Protein AF-A0A6C0F9Z1-F1 (afdb_monomer_lite)

Structure (mmCIF, N/CA/C/O backbone):
data_AF-A0A6C0F9Z1-F1
#
_entry.id   AF-A0A6C0F9Z1-F1
#
loop_
_atom_site.group_PDB
_atom_site.id
_atom_site.type_symbol
_atom_site.label_atom_id
_atom_site.label_alt_id
_atom_site.label_comp_id
_atom_site.label_asym_id
_atom_site.label_entity_id
_atom_site.label_seq_id
_atom_site.pdbx_PDB_ins_code
_atom_site.Cartn_x
_atom_site.Cartn_y
_atom_site.Cartn_z
_atom_site.occupancy
_atom_site.B_iso_or_equiv
_atom_site.auth_seq_id
_atom_site.auth_comp_id
_atom_site.auth_asym_id
_atom_site.auth_atom_id
_atom_site.pdbx_PDB_model_num
ATOM 1 N N . MET A 1 1 ? 12.707 -18.086 -25.521 1.00 37.91 1 MET A N 1
ATOM 2 C CA . MET A 1 1 ? 13.214 -16.704 -25.378 1.00 37.91 1 MET A CA 1
ATOM 3 C C . MET A 1 1 ? 12.005 -15.795 -25.322 1.00 37.91 1 MET A C 1
ATOM 5 O O . MET A 1 1 ? 11.293 -15.697 -26.310 1.00 37.91 1 MET A O 1
ATOM 9 N N . SER A 1 2 ? 11.691 -15.272 -24.141 1.00 38.53 2 SER A N 1
ATOM 10 C CA . SER A 1 2 ? 10.469 -14.500 -23.911 1.00 38.53 2 SER A CA 1
ATOM 11 C C . SER A 1 2 ? 10.663 -13.076 -24.419 1.00 38.53 2 SER A C 1
ATOM 13 O O . SER A 1 2 ? 11.568 -12.367 -23.986 1.00 38.53 2 SER A O 1
ATOM 15 N N . ASP A 1 3 ? 9.827 -12.710 -25.378 1.00 40.66 3 ASP A N 1
ATOM 16 C CA . ASP A 1 3 ? 9.807 -11.447 -26.102 1.00 40.66 3 ASP A CA 1
ATOM 17 C C . ASP A 1 3 ? 9.509 -10.278 -25.135 1.00 40.66 3 ASP A C 1
ATOM 19 O O . ASP A 1 3 ? 8.367 -10.060 -24.728 1.00 40.66 3 ASP A O 1
ATOM 23 N N . MET A 1 4 ? 10.545 -9.542 -24.706 1.00 48.47 4 MET A N 1
ATOM 24 C CA . MET A 1 4 ? 10.427 -8.374 -23.807 1.00 48.47 4 MET A CA 1
ATOM 25 C C . MET A 1 4 ? 9.794 -7.140 -24.485 1.00 48.47 4 MET A C 1
ATOM 27 O O . MET A 1 4 ? 9.701 -6.076 -23.876 1.00 48.47 4 MET A O 1
ATOM 31 N N . SER A 1 5 ? 9.342 -7.257 -25.735 1.00 51.38 5 SER A N 1
ATOM 32 C CA . SER A 1 5 ? 8.837 -6.145 -26.550 1.00 51.38 5 SER A CA 1
ATOM 33 C C . SER A 1 5 ? 7.409 -5.685 -26.213 1.00 51.38 5 SER A C 1
ATOM 35 O O . SER A 1 5 ? 6.968 -4.658 -26.723 1.00 51.38 5 SER A O 1
ATOM 37 N N . ARG A 1 6 ? 6.674 -6.384 -25.333 1.00 46.09 6 ARG A N 1
ATOM 38 C CA . ARG A 1 6 ? 5.261 -6.062 -25.021 1.00 46.09 6 ARG A CA 1
ATOM 39 C C . ARG A 1 6 ? 5.035 -5.012 -23.928 1.00 46.09 6 ARG A C 1
ATOM 41 O O . ARG A 1 6 ? 3.902 -4.583 -23.754 1.00 46.09 6 ARG A O 1
ATOM 48 N N . ASN A 1 7 ? 6.076 -4.559 -23.230 1.00 52.72 7 ASN A N 1
ATOM 49 C CA . ASN A 1 7 ? 5.964 -3.512 -22.204 1.00 52.72 7 ASN A CA 1
ATOM 50 C C . ASN A 1 7 ? 6.399 -2.135 -22.734 1.00 52.72 7 ASN A C 1
ATOM 52 O O . ASN A 1 7 ? 7.149 -1.420 -22.070 1.00 52.72 7 ASN A O 1
ATOM 56 N N . TYR A 1 8 ? 5.928 -1.734 -23.921 1.00 55.94 8 TYR A N 1
ATOM 57 C CA . TYR A 1 8 ? 5.934 -0.317 -24.294 1.00 55.94 8 TYR A CA 1
ATOM 58 C C . TYR A 1 8 ? 4.899 0.399 -23.422 1.00 55.94 8 TYR A C 1
ATOM 60 O O . TYR A 1 8 ? 3.741 0.572 -23.794 1.00 55.94 8 TYR A O 1
ATOM 68 N N . ILE A 1 9 ? 5.309 0.756 -22.207 1.00 61.12 9 ILE A N 1
ATOM 69 C CA . ILE A 1 9 ? 4.572 1.706 -21.385 1.00 61.12 9 ILE A CA 1
ATOM 70 C C . ILE A 1 9 ? 4.680 3.030 -22.129 1.00 61.12 9 ILE A C 1
ATOM 72 O O . ILE A 1 9 ? 5.762 3.612 -22.212 1.00 61.12 9 ILE A O 1
ATOM 76 N N . ASP A 1 10 ? 3.573 3.469 -22.716 1.00 63.44 10 ASP A N 1
ATOM 77 C CA . ASP A 1 10 ? 3.489 4.785 -23.324 1.00 63.44 10 ASP A CA 1
ATOM 78 C C . ASP A 1 10 ? 3.682 5.834 -22.222 1.00 63.44 10 ASP A C 1
ATOM 80 O O . ASP A 1 10 ? 2.780 6.115 -21.435 1.00 63.44 10 ASP A O 1
ATOM 84 N N . LEU A 1 11 ? 4.889 6.391 -22.123 1.00 60.78 11 LEU A N 1
ATOM 85 C CA . LEU A 1 11 ? 5.207 7.441 -21.155 1.00 60.78 11 LEU A CA 1
ATOM 86 C C . LEU A 1 11 ? 4.362 8.701 -21.400 1.00 60.78 11 LEU A C 1
ATOM 88 O O . LEU A 1 11 ? 4.152 9.480 -20.469 1.00 60.78 11 LEU A O 1
ATOM 92 N N . MET A 1 12 ? 3.821 8.870 -22.615 1.00 64.38 12 MET A N 1
ATOM 93 C CA . MET A 1 12 ? 2.913 9.967 -22.948 1.00 64.38 12 MET A CA 1
ATOM 94 C C . MET A 1 12 ? 1.508 9.758 -22.376 1.00 64.38 12 MET A C 1
ATOM 96 O O . MET A 1 12 ? 0.729 10.708 -22.282 1.00 64.38 12 MET A O 1
ATOM 100 N N . TYR A 1 13 ? 1.179 8.546 -21.917 1.00 62.09 13 TYR A N 1
ATOM 101 C CA . TYR A 1 13 ? -0.078 8.277 -21.224 1.00 62.09 13 TYR A CA 1
ATOM 102 C C . TYR A 1 13 ? -0.231 9.150 -19.972 1.00 62.09 13 TYR A C 1
ATOM 104 O O . TYR A 1 13 ? -1.316 9.676 -19.722 1.00 62.09 13 TYR A O 1
ATOM 112 N N . PHE A 1 14 ? 0.863 9.350 -19.225 1.00 58.69 14 PHE A N 1
ATOM 113 C CA . PHE A 1 14 ? 0.884 10.167 -18.008 1.00 58.69 14 PHE A CA 1
ATOM 114 C C . PHE A 1 14 ? 0.920 11.675 -18.276 1.00 58.69 14 PHE A C 1
ATOM 116 O O . PHE A 1 14 ? 0.586 12.447 -17.383 1.00 58.69 14 PHE A O 1
ATOM 123 N N . THR A 1 15 ? 1.318 12.108 -19.476 1.00 62.69 15 THR A N 1
ATOM 124 C CA . THR A 1 15 ? 1.407 13.532 -19.838 1.00 62.69 15 THR A CA 1
ATOM 125 C C . THR A 1 15 ? 0.215 14.016 -20.657 1.00 62.69 15 THR A C 1
ATOM 127 O O . THR A 1 15 ? 0.067 15.223 -20.834 1.00 62.69 15 THR A O 1
ATOM 130 N N . ASN A 1 16 ? -0.659 13.118 -21.132 1.00 70.94 16 ASN A N 1
ATOM 131 C CA . ASN A 1 16 ? -1.846 13.492 -21.893 1.00 70.94 16 ASN A CA 1
ATOM 132 C C . ASN A 1 16 ? -2.908 14.144 -20.976 1.00 70.94 16 ASN A C 1
ATOM 134 O O . ASN A 1 16 ? -3.546 13.441 -20.180 1.00 70.94 16 ASN A O 1
ATOM 138 N N . PRO A 1 17 ? -3.186 15.456 -21.125 1.00 66.06 17 PRO A N 1
ATOM 139 C CA . PRO A 1 17 ? -4.165 16.173 -20.299 1.00 66.06 17 PRO A CA 1
ATOM 140 C C . PRO A 1 17 ? -5.570 15.562 -20.379 1.00 66.06 17 PRO A C 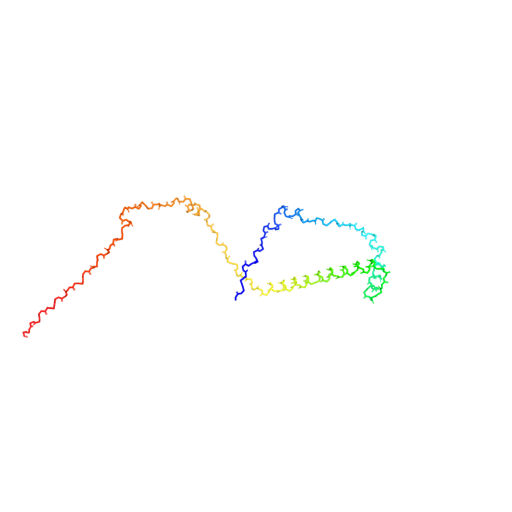1
ATOM 142 O O . PRO A 1 17 ? -6.332 15.595 -19.413 1.00 66.06 17 PRO A O 1
ATOM 145 N N . SER A 1 18 ? -5.890 14.946 -21.520 1.00 67.88 18 SER A N 1
ATOM 146 C CA . SER A 1 18 ? -7.177 14.297 -21.790 1.00 67.88 18 SER A CA 1
ATOM 147 C C . SER A 1 18 ? -7.382 13.014 -20.979 1.00 67.88 18 SER A C 1
ATOM 149 O O . SER A 1 18 ? -8.520 12.628 -20.723 1.00 67.88 18 SER A O 1
ATOM 151 N N . ASN A 1 19 ? -6.296 12.340 -20.582 1.00 64.56 19 ASN A N 1
ATOM 152 C CA . ASN A 1 19 ? -6.346 11.136 -19.747 1.00 64.56 19 ASN A CA 1
ATOM 153 C C . ASN A 1 19 ? -6.327 11.486 -18.254 1.00 64.56 19 ASN A C 1
ATOM 155 O O . ASN A 1 19 ? -6.989 10.816 -17.462 1.00 64.56 19 ASN A O 1
ATOM 159 N N . ILE A 1 20 ? -5.637 12.567 -17.878 1.00 63.81 20 ILE A N 1
ATOM 160 C CA . ILE A 1 20 ? -5.608 13.087 -16.503 1.00 63.81 20 ILE A CA 1
ATOM 161 C C . ILE A 1 20 ? -7.010 13.521 -16.051 1.00 63.81 20 ILE A C 1
ATOM 163 O O . ILE A 1 20 ? -7.396 13.245 -14.920 1.00 63.81 20 ILE A O 1
ATOM 167 N N . SER A 1 21 ? -7.814 14.128 -16.931 1.00 62.00 21 SER A N 1
ATOM 168 C CA . SER A 1 21 ? -9.195 14.513 -16.593 1.00 62.00 21 SER A CA 1
ATOM 169 C C . SER A 1 21 ? -10.146 13.320 -16.404 1.00 62.00 21 SER A C 1
ATOM 171 O O . SER A 1 21 ? -11.160 13.451 -15.720 1.00 62.00 21 SER A O 1
ATOM 173 N N . ARG A 1 22 ? -9.819 12.150 -16.977 1.00 61.16 22 ARG A N 1
ATOM 174 C CA . ARG A 1 22 ? -10.584 10.895 -16.835 1.00 61.16 22 ARG A CA 1
ATOM 175 C C . ARG A 1 22 ? -10.213 10.099 -15.587 1.00 61.16 22 ARG A C 1
ATOM 177 O O . ARG A 1 22 ? -10.971 9.208 -15.198 1.00 61.16 22 ARG A O 1
ATOM 184 N N . MET A 1 23 ? -9.077 10.394 -14.952 1.00 60.38 23 MET A N 1
ATOM 185 C CA . MET A 1 23 ? -8.813 9.908 -13.603 1.00 60.38 23 MET A CA 1
ATOM 186 C C . MET A 1 23 ? -9.814 10.591 -12.678 1.00 60.38 23 MET A C 1
ATOM 188 O O . MET A 1 23 ? -9.689 11.772 -12.364 1.00 60.38 23 MET A O 1
ATOM 192 N N . LYS A 1 24 ? -10.857 9.845 -12.301 1.00 58.91 24 LYS A N 1
ATOM 193 C CA . LYS A 1 24 ? -11.889 10.292 -11.367 1.00 58.91 24 LYS A CA 1
ATOM 194 C C . LYS A 1 24 ? -11.198 10.917 -10.158 1.00 58.91 24 LYS A C 1
ATOM 196 O O . LYS A 1 24 ? -10.469 10.225 -9.450 1.00 58.91 24 LYS A O 1
ATOM 201 N N . LYS A 1 25 ? -11.423 12.214 -9.934 1.00 58.16 25 LYS A N 1
ATOM 202 C CA . LYS A 1 25 ? -11.159 12.825 -8.634 1.00 58.16 25 LYS A CA 1
ATOM 203 C C . LYS A 1 25 ? -12.008 12.033 -7.651 1.00 58.16 25 LYS A C 1
ATOM 205 O O . LYS A 1 25 ? -13.230 12.103 -7.708 1.00 58.16 25 LYS A O 1
ATOM 210 N N . ILE A 1 26 ? -11.369 11.190 -6.850 1.00 60.88 26 ILE A N 1
ATOM 211 C CA . ILE A 1 26 ? -12.031 10.589 -5.703 1.00 60.88 26 ILE A CA 1
ATOM 212 C C . ILE A 1 26 ? -12.367 11.787 -4.821 1.00 60.88 26 ILE A C 1
ATOM 214 O O . ILE A 1 26 ? -11.468 12.492 -4.367 1.00 60.88 26 ILE A O 1
ATOM 218 N N . GLU A 1 27 ? -13.652 12.105 -4.708 1.00 59.03 27 GLU A N 1
ATOM 219 C CA . GLU A 1 27 ? -14.122 13.094 -3.751 1.00 59.03 27 GLU A CA 1
ATOM 220 C C . GLU A 1 27 ? -13.858 12.507 -2.367 1.00 59.03 27 GLU A C 1
ATOM 222 O O . GLU A 1 27 ? -14.563 11.624 -1.890 1.00 59.03 27 GLU A O 1
ATOM 227 N N . GLU A 1 28 ? -12.737 12.907 -1.775 1.00 62.12 28 GLU A N 1
ATOM 228 C CA . GLU A 1 28 ? -12.389 12.531 -0.415 1.00 62.12 28 GLU A CA 1
ATOM 229 C C . GLU A 1 28 ? -13.180 13.432 0.532 1.00 62.12 28 GLU A C 1
ATOM 231 O O . GLU A 1 28 ? -12.943 14.643 0.598 1.00 62.12 28 GLU A O 1
ATOM 236 N N . GLU A 1 29 ? -14.119 12.844 1.272 1.00 67.31 29 GLU A N 1
ATOM 237 C CA . GLU A 1 29 ? -14.707 13.491 2.440 1.00 67.31 29 GLU A CA 1
ATOM 238 C C . GLU A 1 29 ? -13.579 13.809 3.428 1.00 67.31 29 GLU A C 1
ATOM 240 O O . GLU A 1 29 ? -12.943 12.926 4.011 1.00 67.31 29 GLU A O 1
ATOM 245 N N . LYS A 1 30 ? -13.278 15.099 3.578 1.00 67.25 30 LYS A N 1
ATOM 246 C CA . LYS A 1 30 ? -12.264 15.563 4.520 1.00 67.25 30 LYS A CA 1
ATOM 247 C C . LYS A 1 30 ? -12.871 15.583 5.913 1.00 67.25 30 LYS A C 1
ATOM 249 O O . LYS A 1 30 ? -13.550 16.535 6.279 1.00 67.25 30 LYS A O 1
ATOM 254 N N . VAL A 1 31 ? -12.592 14.539 6.683 1.00 72.19 31 VAL A N 1
ATOM 255 C CA . VAL A 1 31 ? -12.873 14.516 8.121 1.00 72.19 31 VAL A CA 1
ATOM 256 C C . VAL A 1 31 ? -11.971 15.532 8.819 1.00 72.19 31 VAL A C 1
ATOM 258 O O . VAL A 1 31 ? -10.763 15.589 8.556 1.00 72.19 31 VAL A O 1
ATOM 261 N N . ASP A 1 32 ? -12.551 16.333 9.710 1.00 82.38 32 ASP A N 1
ATOM 262 C CA . ASP A 1 32 ? -11.792 17.314 10.470 1.00 82.38 32 ASP A CA 1
ATOM 263 C C . ASP A 1 32 ? -10.829 16.638 11.465 1.00 82.38 32 ASP A C 1
ATOM 265 O O . ASP A 1 32 ? -11.130 15.634 12.124 1.00 82.38 32 ASP A O 1
ATOM 269 N N . LYS A 1 33 ? -9.620 17.192 11.580 1.00 80.00 33 LYS A N 1
ATOM 270 C CA . LYS A 1 33 ? -8.543 16.604 12.390 1.00 80.00 33 LYS A CA 1
ATOM 271 C C . LYS A 1 33 ? -8.836 16.692 13.886 1.00 80.00 33 LYS A C 1
ATOM 273 O O . LYS A 1 33 ? -8.286 15.896 14.654 1.00 80.00 33 LYS A O 1
ATOM 278 N N . GLU A 1 34 ? -9.646 17.656 14.319 1.00 81.31 34 GLU A N 1
ATOM 279 C CA . GLU A 1 34 ? -9.994 17.829 15.730 1.00 81.31 34 GLU A CA 1
ATOM 280 C C . GLU A 1 34 ? -11.003 16.782 16.199 1.00 81.31 34 GLU A C 1
ATOM 282 O O . GLU A 1 34 ? -10.822 16.187 17.265 1.00 81.31 34 GLU A O 1
ATOM 287 N N . GLU A 1 35 ? -12.006 16.478 15.377 1.00 79.94 35 GLU A N 1
ATOM 288 C CA . GLU A 1 35 ? -12.956 15.390 15.629 1.00 79.94 35 GLU A CA 1
ATOM 289 C C . GLU A 1 35 ? -12.250 14.036 15.658 1.00 79.94 35 GLU A C 1
ATOM 291 O O . GLU A 1 35 ? -12.445 13.248 16.587 1.00 79.94 35 GLU A O 1
ATOM 296 N N . PHE A 1 36 ? -11.321 13.808 14.725 1.00 80.88 36 PHE A N 1
ATOM 297 C CA . PHE A 1 36 ? -10.526 12.582 14.713 1.00 80.88 36 PHE A CA 1
ATOM 298 C C . PHE A 1 36 ? -9.761 12.371 16.029 1.00 80.88 36 PHE A C 1
ATOM 300 O O . PHE A 1 36 ? -9.695 11.255 16.544 1.00 80.88 36 PHE A O 1
ATOM 307 N N . LYS A 1 37 ? -9.205 13.438 16.622 1.00 84.31 37 LYS A N 1
ATOM 308 C CA . LYS A 1 37 ? -8.498 13.348 17.912 1.00 84.31 37 LYS A CA 1
ATOM 309 C C . LYS A 1 37 ? -9.426 12.986 19.070 1.00 84.31 37 LYS A C 1
ATOM 311 O O . LYS A 1 37 ? -8.984 12.254 19.957 1.00 84.31 37 LYS A O 1
ATOM 316 N N . LYS A 1 38 ? -10.672 13.471 19.064 1.00 87.12 38 LYS A N 1
ATOM 317 C CA . LYS A 1 38 ? -11.666 13.177 20.111 1.00 87.12 38 LYS A CA 1
ATOM 318 C C . LYS A 1 38 ? -12.028 11.693 20.121 1.00 87.12 38 LYS A C 1
ATOM 320 O O . LYS A 1 38 ? -11.967 11.066 21.174 1.00 87.12 38 LYS A O 1
ATOM 325 N N . TYR A 1 39 ? -12.296 11.119 18.949 1.00 86.81 39 TYR A N 1
ATOM 326 C CA . TYR A 1 39 ? -12.729 9.721 18.824 1.00 86.81 39 TYR A CA 1
ATOM 327 C C . TYR A 1 39 ? -11.582 8.712 18.692 1.00 86.81 39 TYR A C 1
ATOM 329 O O . TYR A 1 39 ? -11.814 7.507 18.736 1.00 86.81 39 TYR A O 1
ATOM 337 N N . LYS A 1 40 ? -10.327 9.169 18.574 1.00 88.06 40 LYS A N 1
ATOM 338 C CA . LYS A 1 40 ? -9.151 8.310 18.352 1.00 88.06 40 LYS A CA 1
ATOM 339 C C . LYS A 1 40 ? -9.070 7.119 19.311 1.00 88.06 40 LYS A C 1
ATOM 341 O O . LYS A 1 40 ? -8.768 6.013 18.877 1.00 88.06 40 LYS A O 1
ATOM 346 N N . LYS A 1 41 ? -9.295 7.344 20.610 1.00 90.56 41 LYS A N 1
ATOM 347 C CA . LYS A 1 41 ? -9.193 6.285 21.629 1.00 90.56 41 LYS A CA 1
ATOM 348 C C . LYS A 1 41 ? -10.249 5.201 21.429 1.00 90.56 41 LYS A C 1
ATOM 350 O O . LYS A 1 41 ? -9.931 4.024 21.558 1.00 90.56 41 LYS A O 1
ATOM 355 N N . ASP A 1 42 ? -11.471 5.599 21.098 1.00 88.31 42 ASP A N 1
ATOM 356 C CA . ASP A 1 42 ? -12.581 4.670 20.904 1.00 88.31 42 ASP A CA 1
ATOM 357 C C . ASP A 1 42 ? -12.427 3.908 19.591 1.00 88.31 42 ASP A C 1
ATOM 359 O O . ASP A 1 42 ? -12.599 2.694 19.571 1.00 88.31 42 ASP A O 1
ATOM 363 N N . ILE A 1 43 ? -11.987 4.588 18.526 1.00 87.31 43 ILE A N 1
ATOM 364 C CA . ILE A 1 43 ? -11.656 3.949 17.246 1.00 87.31 43 ILE A CA 1
ATOM 365 C C . ILE A 1 43 ? -10.591 2.870 17.449 1.00 87.31 43 ILE A C 1
ATOM 367 O O . ILE A 1 43 ? -10.778 1.757 16.975 1.00 87.31 43 ILE A O 1
ATOM 371 N N . ILE A 1 44 ? -9.511 3.166 18.185 1.00 88.44 44 ILE A N 1
ATOM 372 C CA . ILE A 1 44 ? -8.451 2.181 18.453 1.00 88.44 44 ILE A CA 1
ATOM 373 C C . ILE A 1 44 ? -9.022 0.955 19.173 1.00 88.44 44 ILE A C 1
ATOM 375 O O . ILE A 1 44 ? -8.832 -0.162 18.697 1.00 88.44 44 ILE A O 1
ATOM 379 N N . LYS A 1 45 ? -9.795 1.155 20.246 1.00 89.75 45 LYS A N 1
ATOM 380 C CA . LYS A 1 45 ? -10.428 0.046 20.975 1.00 89.75 45 LYS A CA 1
ATOM 381 C C . LYS A 1 45 ? -11.345 -0.790 20.085 1.00 89.75 45 LYS A C 1
ATOM 383 O O . LYS A 1 45 ? -11.334 -2.012 20.175 1.00 89.75 45 LYS A O 1
ATOM 388 N N . PHE A 1 46 ? -12.141 -0.152 19.227 1.00 86.38 46 PHE A N 1
ATOM 389 C CA . PHE A 1 46 ? -13.002 -0.872 18.290 1.00 86.38 46 PHE A CA 1
ATOM 390 C C . PHE A 1 46 ? -12.193 -1.645 17.250 1.00 86.38 46 PHE A C 1
ATOM 392 O O . PHE A 1 46 ? -12.540 -2.779 16.940 1.00 86.38 46 PHE A O 1
ATOM 399 N N . THR A 1 47 ? -11.101 -1.072 16.741 1.00 86.31 47 THR A N 1
ATOM 400 C CA . THR A 1 47 ? -10.228 -1.784 15.803 1.00 86.31 47 THR A CA 1
ATOM 401 C C . THR A 1 47 ? -9.511 -2.962 16.450 1.00 86.31 47 THR A C 1
ATOM 403 O O . THR A 1 47 ? -9.393 -3.991 15.802 1.00 86.31 47 THR A O 1
ATOM 406 N N . GLU A 1 48 ? -9.077 -2.852 17.708 1.00 88.81 48 GLU A N 1
ATOM 407 C CA . GLU A 1 48 ? -8.481 -3.967 18.459 1.00 88.81 48 GLU A CA 1
ATOM 408 C C . GLU A 1 48 ? -9.484 -5.117 18.601 1.00 88.81 48 GLU A C 1
ATOM 410 O O . GLU A 1 48 ? -9.196 -6.232 18.182 1.00 88.81 48 GLU A O 1
ATOM 415 N N . ARG A 1 49 ? -10.714 -4.817 19.032 1.00 86.38 49 ARG A N 1
ATOM 416 C CA . ARG A 1 49 ? -11.802 -5.808 19.108 1.00 86.38 49 ARG A CA 1
ATOM 417 C C . ARG A 1 49 ? -12.101 -6.488 17.770 1.00 86.38 49 ARG A C 1
ATOM 419 O O . ARG A 1 49 ? -12.264 -7.703 17.719 1.00 86.38 49 ARG A O 1
ATOM 426 N N . LEU A 1 50 ? -12.133 -5.720 16.677 1.00 86.50 50 LEU A N 1
ATOM 427 C CA . LEU A 1 50 ? -12.336 -6.260 15.326 1.00 86.50 50 LEU A CA 1
ATOM 428 C C . LEU A 1 50 ? -11.169 -7.144 14.862 1.00 86.50 50 LEU A C 1
ATOM 430 O O . LEU A 1 50 ? -11.389 -8.106 14.129 1.00 86.50 50 LEU A O 1
ATOM 434 N N . ILE A 1 51 ? -9.935 -6.836 15.276 1.00 86.00 51 ILE A N 1
ATOM 435 C CA . ILE A 1 51 ? -8.754 -7.672 15.006 1.00 86.00 51 ILE A CA 1
ATOM 436 C C . ILE A 1 51 ? -8.840 -8.987 15.784 1.00 86.00 51 ILE A C 1
ATOM 438 O O . ILE A 1 51 ? -8.514 -10.037 15.230 1.00 86.00 51 ILE A O 1
ATOM 442 N N . ASP A 1 52 ? -9.323 -8.932 17.023 1.00 87.88 52 ASP A N 1
ATOM 443 C CA . ASP A 1 52 ? -9.508 -10.100 17.889 1.00 87.88 52 ASP A CA 1
ATOM 444 C C . ASP A 1 52 ? -10.698 -10.986 17.458 1.00 87.88 52 ASP A C 1
ATOM 446 O O . ASP A 1 52 ? -10.864 -12.099 17.959 1.00 87.88 52 ASP A O 1
ATOM 450 N N . GLY A 1 53 ? -11.490 -10.537 16.476 1.00 81.81 53 GLY A N 1
ATOM 451 C CA . GLY A 1 53 ? -12.589 -11.294 15.872 1.00 81.81 53 GLY A CA 1
ATOM 452 C C . GLY A 1 53 ? -13.958 -11.038 16.503 1.00 81.81 53 GLY A C 1
ATOM 453 O O . GLY A 1 53 ? -14.909 -11.765 16.207 1.00 81.81 53 GLY A O 1
ATOM 454 N N . GLU A 1 54 ? -14.087 -10.017 17.352 1.00 83.69 54 GLU A N 1
ATOM 455 C CA . GLU A 1 54 ? -15.379 -9.603 17.896 1.00 83.69 54 GLU A CA 1
ATOM 456 C C . GLU A 1 54 ? -16.203 -8.866 16.829 1.00 83.69 54 GLU A C 1
ATOM 458 O O . GLU A 1 54 ? -15.746 -7.897 16.223 1.00 83.69 54 GLU A O 1
ATOM 463 N N . SER A 1 55 ? -17.449 -9.297 16.619 1.00 78.81 55 SER A N 1
ATOM 464 C CA . SER A 1 55 ? -18.394 -8.623 15.723 1.00 78.81 55 SER A CA 1
ATOM 465 C C . SER A 1 55 ? -19.078 -7.463 16.443 1.00 78.81 55 SER A C 1
ATOM 467 O O . SER A 1 55 ? -19.738 -7.676 17.465 1.00 78.81 55 SER A O 1
ATOM 469 N N . ILE A 1 56 ? -18.969 -6.248 15.902 1.00 79.81 56 ILE A N 1
ATOM 470 C CA . ILE A 1 56 ? -19.651 -5.067 16.461 1.00 79.81 56 ILE A CA 1
ATOM 471 C C . ILE A 1 56 ? -20.992 -4.870 15.755 1.00 79.81 56 ILE A C 1
ATOM 473 O O . ILE A 1 56 ? -22.035 -4.713 16.387 1.00 79.81 56 ILE A O 1
ATOM 477 N N . SER A 1 57 ? -20.955 -4.840 14.424 1.00 85.62 57 SER A N 1
ATOM 478 C CA . SER A 1 57 ? -22.118 -4.632 13.568 1.00 85.62 57 SER A CA 1
ATOM 479 C C . SER A 1 57 ? -21.774 -5.103 12.168 1.00 85.62 57 SER A C 1
ATOM 481 O O . SER A 1 57 ? -20.720 -4.751 11.643 1.00 85.62 57 SER A O 1
ATOM 483 N N . SER A 1 58 ? -22.692 -5.819 11.524 1.00 82.94 58 SER A N 1
ATOM 484 C CA . SER A 1 58 ? -22.472 -6.397 10.194 1.00 82.94 58 SER A CA 1
ATOM 485 C C . SER A 1 58 ? -21.998 -5.373 9.154 1.00 82.94 58 SER A C 1
ATOM 487 O O . SER A 1 58 ? -21.161 -5.692 8.313 1.00 82.94 58 SER A O 1
ATOM 489 N N . GLY A 1 59 ? -22.473 -4.124 9.226 1.00 85.75 59 GLY A N 1
ATOM 490 C CA . GLY A 1 59 ? -22.014 -3.050 8.340 1.00 85.75 59 GLY A CA 1
ATOM 491 C C . GLY A 1 59 ? -20.571 -2.608 8.610 1.00 85.75 59 GLY A C 1
ATOM 492 O O . GLY A 1 59 ? -19.801 -2.394 7.673 1.00 85.75 59 GLY A O 1
ATOM 493 N N . ILE A 1 60 ? -20.189 -2.507 9.885 1.00 83.94 60 ILE A N 1
ATOM 494 C CA . ILE A 1 60 ? -18.834 -2.117 10.307 1.00 83.94 60 ILE A CA 1
ATOM 495 C C . ILE A 1 60 ? -17.845 -3.234 9.975 1.00 83.94 60 ILE A C 1
ATOM 497 O O . ILE A 1 60 ? -16.771 -2.955 9.448 1.00 83.94 60 ILE A O 1
ATOM 501 N N . ASP A 1 61 ? -18.231 -4.487 10.195 1.00 85.06 61 ASP A N 1
ATOM 502 C CA . ASP A 1 61 ? -17.390 -5.654 9.938 1.00 85.06 61 ASP A CA 1
ATOM 503 C C . ASP A 1 61 ? -17.065 -5.774 8.435 1.00 85.06 61 ASP A C 1
ATOM 505 O O . ASP A 1 61 ? -15.918 -6.004 8.045 1.00 85.06 61 ASP A O 1
ATOM 509 N N . VAL A 1 62 ? -18.050 -5.536 7.558 1.00 88.50 62 VAL A N 1
ATOM 510 C CA . VAL A 1 62 ? -17.835 -5.497 6.099 1.00 88.50 62 VAL A CA 1
ATOM 511 C C . VAL A 1 62 ? -16.903 -4.348 5.700 1.00 88.50 62 VAL A C 1
ATOM 513 O O . VAL A 1 62 ? -15.990 -4.544 4.891 1.00 88.50 62 VAL A O 1
ATOM 516 N N . LEU A 1 63 ? -17.090 -3.153 6.270 1.00 88.06 63 LEU A N 1
ATOM 517 C CA . LEU A 1 63 ? -16.209 -2.007 6.015 1.00 88.06 63 LEU A CA 1
ATOM 518 C C . LEU A 1 63 ? -14.777 -2.272 6.488 1.00 88.06 63 LEU A C 1
ATOM 520 O O . LEU A 1 63 ? -13.827 -1.955 5.768 1.00 88.06 63 LEU A O 1
ATOM 524 N N . PHE A 1 64 ? -14.620 -2.897 7.652 1.00 88.81 64 PHE A N 1
ATOM 525 C CA . PHE A 1 64 ? -13.325 -3.265 8.205 1.00 88.81 64 PHE A CA 1
ATOM 526 C C . PHE A 1 64 ? -12.616 -4.314 7.343 1.00 88.81 64 PHE A C 1
ATOM 528 O O . PHE A 1 64 ? -11.437 -4.156 7.030 1.00 88.81 64 PHE A O 1
ATOM 535 N N . ASN A 1 65 ? -13.337 -5.324 6.853 1.00 87.44 65 ASN A N 1
ATOM 536 C CA . ASN A 1 65 ? -12.791 -6.310 5.918 1.00 87.44 65 ASN A CA 1
ATOM 537 C C . ASN A 1 65 ? -12.322 -5.664 4.604 1.00 87.44 65 ASN A C 1
ATOM 539 O O . ASN A 1 65 ? -11.214 -5.932 4.134 1.00 87.44 65 ASN A O 1
ATOM 543 N N . ASN A 1 66 ? -13.117 -4.753 4.036 1.00 90.31 66 ASN A N 1
ATOM 544 C CA . ASN A 1 66 ? -12.728 -3.998 2.841 1.00 90.31 66 ASN A CA 1
ATOM 545 C C . ASN A 1 66 ? -11.495 -3.115 3.092 1.00 90.31 66 ASN A C 1
ATOM 547 O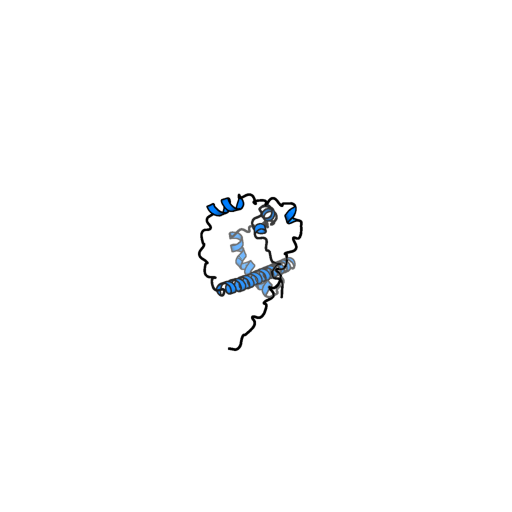 O . ASN A 1 66 ? -10.597 -3.032 2.248 1.00 90.31 66 ASN A O 1
ATOM 551 N N . PHE A 1 67 ? -11.432 -2.471 4.256 1.00 89.88 67 PHE A N 1
ATOM 552 C CA . PHE A 1 67 ? -10.274 -1.698 4.692 1.00 89.88 67 PHE A CA 1
ATOM 553 C C . PHE A 1 67 ? -9.025 -2.579 4.825 1.00 89.88 67 PHE A C 1
ATOM 555 O O . PHE A 1 67 ? -7.965 -2.227 4.302 1.00 89.88 67 PHE A O 1
ATOM 562 N N . PHE A 1 68 ? -9.155 -3.760 5.430 1.00 89.38 68 PHE A N 1
ATOM 563 C CA . PHE A 1 68 ? -8.066 -4.721 5.583 1.00 89.38 68 PHE A CA 1
ATOM 564 C C . PHE A 1 68 ? -7.532 -5.217 4.231 1.00 89.38 68 PHE A C 1
ATOM 566 O O . PHE A 1 68 ? -6.315 -5.264 4.027 1.00 89.38 68 PHE A O 1
ATOM 573 N N . ILE A 1 69 ? -8.416 -5.520 3.273 1.00 91.19 69 ILE A N 1
ATOM 574 C CA . ILE A 1 69 ? -8.028 -5.893 1.903 1.00 91.19 69 ILE A CA 1
ATOM 575 C C . ILE A 1 69 ? -7.204 -4.773 1.253 1.00 91.19 69 ILE A C 1
ATOM 577 O O . ILE A 1 69 ? -6.107 -5.037 0.752 1.00 91.19 69 ILE A O 1
ATOM 581 N N . LYS A 1 70 ? -7.663 -3.517 1.332 1.00 90.38 70 LYS A N 1
ATOM 582 C CA . LYS A 1 70 ? -6.925 -2.360 0.793 1.00 90.38 70 LYS A CA 1
ATOM 583 C C . LYS A 1 70 ? -5.566 -2.160 1.468 1.00 90.38 70 LYS A C 1
ATOM 585 O O . LYS A 1 70 ? -4.574 -1.892 0.789 1.00 90.38 70 LYS A O 1
ATOM 590 N N . ILE A 1 71 ? -5.485 -2.325 2.791 1.00 91.19 71 ILE A N 1
ATOM 591 C CA . ILE A 1 71 ? -4.205 -2.269 3.515 1.00 91.19 71 ILE A CA 1
ATOM 592 C C . ILE A 1 71 ? -3.259 -3.358 3.011 1.00 91.19 71 ILE A C 1
ATOM 594 O O . ILE A 1 71 ? -2.088 -3.084 2.741 1.00 91.19 71 ILE A O 1
ATOM 598 N N . LYS A 1 72 ? -3.750 -4.590 2.859 1.00 91.19 72 LYS A N 1
ATOM 599 C CA . LYS A 1 72 ? -2.954 -5.718 2.368 1.00 91.19 72 LYS A CA 1
ATOM 600 C C . LYS A 1 72 ? -2.399 -5.440 0.971 1.00 91.19 72 LYS A C 1
ATOM 602 O O . LYS A 1 72 ? -1.218 -5.693 0.721 1.00 91.19 72 LYS A O 1
ATOM 607 N N . GLU A 1 73 ? -3.218 -4.899 0.074 1.00 91.69 73 GLU A N 1
ATOM 608 C CA . GLU A 1 73 ? -2.791 -4.473 -1.262 1.00 91.69 73 GLU A CA 1
ATOM 609 C C . GLU A 1 73 ? -1.699 -3.403 -1.198 1.00 91.69 73 GLU A C 1
ATOM 611 O O . GLU A 1 73 ? -0.653 -3.557 -1.836 1.00 91.69 73 GLU A O 1
ATOM 616 N N . HIS A 1 74 ? -1.894 -2.369 -0.377 1.00 91.81 74 HIS A N 1
ATOM 617 C CA . HIS A 1 74 ? -0.910 -1.308 -0.186 1.00 91.81 74 HIS A CA 1
ATOM 618 C C . HIS A 1 74 ? 0.420 -1.853 0.358 1.00 91.81 74 HIS A C 1
ATOM 620 O O . HIS A 1 74 ? 1.476 -1.572 -0.207 1.00 91.81 74 HIS A O 1
ATOM 626 N N . ILE A 1 75 ? 0.392 -2.699 1.392 1.00 90.94 75 ILE A N 1
ATOM 627 C CA . ILE A 1 75 ? 1.597 -3.326 1.960 1.00 90.94 75 ILE A CA 1
ATOM 628 C C . ILE A 1 75 ? 2.321 -4.167 0.905 1.00 90.94 75 ILE A C 1
ATOM 630 O O . ILE A 1 75 ? 3.547 -4.094 0.785 1.00 90.94 75 ILE A O 1
ATOM 634 N N . ASN A 1 76 ? 1.586 -4.955 0.120 1.00 92.88 76 ASN A N 1
ATOM 635 C CA . ASN A 1 76 ? 2.166 -5.756 -0.955 1.00 92.88 76 ASN A CA 1
ATOM 636 C C . ASN A 1 76 ? 2.817 -4.875 -2.025 1.00 92.88 76 ASN A C 1
ATOM 638 O O . ASN A 1 76 ? 3.912 -5.190 -2.497 1.00 92.88 76 ASN A O 1
ATOM 642 N N . PHE A 1 77 ? 2.175 -3.764 -2.382 1.00 91.31 77 PHE A N 1
ATOM 643 C CA . PHE A 1 77 ? 2.740 -2.779 -3.292 1.00 91.31 77 PHE A CA 1
ATOM 644 C C . PHE A 1 77 ? 4.019 -2.150 -2.724 1.00 91.31 77 PHE A C 1
ATOM 646 O O . PHE A 1 77 ? 5.036 -2.127 -3.416 1.00 91.31 77 PHE A O 1
ATOM 653 N N . THR A 1 78 ? 4.025 -1.720 -1.458 1.00 90.50 78 THR A N 1
ATOM 654 C CA . THR A 1 78 ? 5.219 -1.164 -0.800 1.00 90.50 78 THR A CA 1
ATOM 655 C C . THR A 1 78 ? 6.362 -2.177 -0.753 1.00 90.50 78 THR A C 1
ATOM 657 O O . THR A 1 78 ? 7.497 -1.837 -1.078 1.00 90.50 78 THR A O 1
ATOM 660 N N . LYS A 1 79 ? 6.079 -3.442 -0.416 1.00 90.56 79 LYS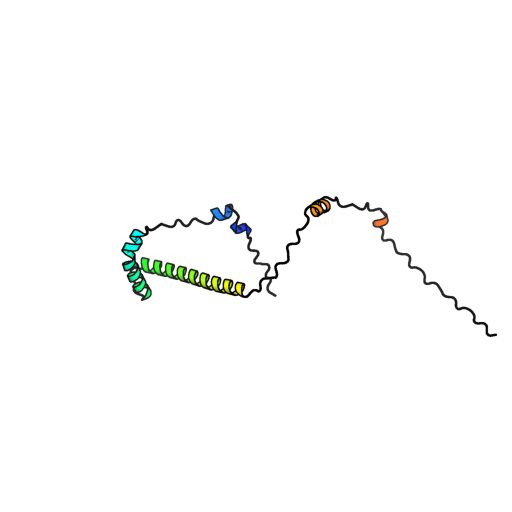 A N 1
ATOM 661 C CA . LYS A 1 79 ? 7.084 -4.516 -0.426 1.00 90.56 79 LYS A CA 1
ATOM 662 C C . LYS A 1 79 ? 7.685 -4.702 -1.817 1.00 90.56 79 LYS A C 1
ATOM 664 O O . LYS A 1 79 ? 8.905 -4.709 -1.953 1.00 90.56 79 LYS A O 1
ATOM 669 N N . LYS A 1 80 ? 6.846 -4.791 -2.855 1.00 90.12 80 LYS A N 1
ATOM 670 C CA . LYS A 1 80 ? 7.303 -4.893 -4.251 1.00 90.12 80 LYS A CA 1
ATOM 671 C C . LYS A 1 80 ? 8.142 -3.685 -4.662 1.00 90.12 80 LYS A C 1
ATOM 673 O O . LYS A 1 80 ? 9.217 -3.869 -5.220 1.00 90.12 80 LYS A O 1
ATOM 678 N N . LYS A 1 81 ? 7.690 -2.469 -4.340 1.00 88.19 81 LYS A N 1
ATOM 679 C CA . LYS A 1 81 ? 8.436 -1.226 -4.579 1.00 88.19 81 LYS A CA 1
ATOM 680 C C . LYS A 1 81 ? 9.824 -1.290 -3.945 1.00 88.19 81 LYS A C 1
ATOM 682 O O . LYS A 1 81 ? 10.804 -1.011 -4.625 1.00 88.19 81 LYS A O 1
ATOM 687 N N . ASN A 1 82 ? 9.912 -1.690 -2.680 1.00 87.69 82 ASN A N 1
ATOM 688 C CA . ASN A 1 82 ? 11.183 -1.757 -1.963 1.00 87.69 82 ASN A CA 1
ATOM 689 C C . ASN A 1 82 ? 12.131 -2.799 -2.572 1.00 87.69 82 ASN A C 1
ATOM 691 O O . ASN A 1 82 ? 13.319 -2.524 -2.703 1.00 87.69 82 ASN A O 1
ATOM 695 N N . VAL A 1 83 ? 11.611 -3.958 -2.992 1.00 88.06 83 VAL A N 1
ATOM 696 C CA . VAL A 1 83 ? 12.397 -4.993 -3.692 1.00 88.06 83 VAL A CA 1
ATOM 697 C C . VAL A 1 83 ? 12.919 -4.480 -5.032 1.00 88.06 83 VAL A C 1
ATOM 699 O O . VAL A 1 83 ? 14.080 -4.681 -5.369 1.00 88.06 83 VAL A O 1
ATOM 702 N N . VAL A 1 84 ? 12.081 -3.790 -5.802 1.00 82.44 84 VAL A N 1
ATOM 703 C CA . VAL A 1 84 ? 12.497 -3.202 -7.080 1.00 82.44 84 VAL A CA 1
ATOM 704 C C . VAL A 1 84 ? 13.561 -2.125 -6.849 1.00 82.44 84 VAL A C 1
ATOM 706 O O . VAL A 1 84 ? 14.578 -2.096 -7.535 1.00 82.44 84 VAL A O 1
ATOM 709 N N . GLN A 1 85 ? 13.369 -1.261 -5.853 1.00 81.56 85 GLN A N 1
ATOM 710 C CA . GLN A 1 85 ? 14.310 -0.189 -5.540 1.00 81.56 85 GLN A CA 1
ATOM 711 C C . GLN A 1 85 ? 15.664 -0.726 -5.051 1.00 81.56 85 GLN A C 1
ATOM 713 O O . GLN A 1 85 ? 16.704 -0.199 -5.444 1.00 81.56 85 GLN A O 1
ATOM 718 N N . SER A 1 86 ? 15.680 -1.805 -4.262 1.00 84.06 86 SER A N 1
ATOM 719 C CA . SER A 1 86 ? 16.931 -2.441 -3.835 1.00 84.06 86 SER A CA 1
ATOM 720 C C . SER A 1 86 ? 17.692 -3.095 -4.993 1.00 84.06 86 SER A C 1
ATOM 722 O O . SER A 1 86 ? 18.921 -3.055 -5.010 1.00 84.06 86 SER A O 1
ATOM 724 N N . GLN A 1 87 ? 16.993 -3.620 -6.005 1.00 81.56 87 GLN A N 1
ATOM 725 C CA . GLN A 1 87 ? 17.624 -4.139 -7.224 1.00 81.56 87 GLN A CA 1
ATOM 726 C C . GLN A 1 87 ? 18.331 -3.043 -8.032 1.00 81.56 87 GLN A C 1
ATOM 728 O O . GLN A 1 87 ? 19.407 -3.289 -8.575 1.00 81.56 87 GLN A O 1
ATOM 733 N N . TYR A 1 88 ? 17.779 -1.826 -8.079 1.00 74.50 88 TYR A N 1
ATOM 734 C CA . TYR A 1 88 ? 18.429 -0.705 -8.766 1.00 74.50 88 TYR A CA 1
ATOM 735 C C . TYR A 1 88 ? 19.730 -0.262 -8.088 1.00 74.50 88 TYR A C 1
ATOM 737 O O . TYR A 1 88 ? 20.662 0.114 -8.789 1.00 74.50 88 TYR A O 1
ATOM 745 N N . HIS A 1 89 ? 19.840 -0.360 -6.759 1.00 72.62 89 HIS A N 1
ATOM 746 C CA . HIS A 1 89 ? 21.095 -0.058 -6.055 1.00 72.62 89 HIS A CA 1
ATOM 747 C C . HIS A 1 89 ? 22.234 -1.037 -6.382 1.00 72.62 89 HIS A C 1
ATOM 749 O O . HIS A 1 89 ? 23.401 -0.681 -6.259 1.00 72.62 89 HIS A O 1
ATOM 755 N N . LEU A 1 90 ? 21.907 -2.260 -6.810 1.00 70.12 90 LEU A N 1
ATOM 756 C CA . LEU A 1 90 ? 22.878 -3.283 -7.216 1.00 70.12 90 LEU A CA 1
ATOM 757 C C . LEU A 1 90 ? 23.270 -3.179 -8.698 1.00 70.12 90 LEU A C 1
ATOM 759 O O . LEU A 1 90 ? 24.234 -3.817 -9.130 1.00 70.12 90 LEU A O 1
ATOM 763 N N . MET A 1 91 ? 22.541 -2.390 -9.492 1.00 69.75 91 MET A N 1
ATOM 764 C CA . MET A 1 91 ? 22.945 -2.095 -10.860 1.00 69.75 91 MET A CA 1
ATOM 765 C C . MET A 1 91 ? 24.120 -1.123 -10.825 1.00 69.75 91 MET A C 1
ATOM 767 O O . MET A 1 91 ? 23.987 0.014 -10.384 1.00 69.75 91 MET A O 1
ATOM 771 N N . LYS A 1 92 ? 25.280 -1.571 -11.320 1.00 68.94 92 LYS A N 1
ATOM 772 C CA . LYS A 1 92 ? 26.418 -0.683 -11.573 1.00 68.94 92 LYS A CA 1
ATOM 773 C C . LYS A 1 92 ? 25.938 0.480 -12.436 1.00 68.94 92 LYS A C 1
ATOM 775 O O . LYS A 1 92 ? 25.322 0.247 -13.481 1.00 68.94 92 LYS A O 1
ATOM 780 N N . GLU A 1 93 ? 26.220 1.709 -12.006 1.00 66.50 93 GLU A N 1
ATOM 781 C CA . GLU A 1 93 ? 26.012 2.881 -12.849 1.00 66.50 93 GLU A CA 1
ATOM 782 C C . GLU A 1 93 ? 26.737 2.624 -14.170 1.00 66.50 93 GLU A C 1
ATOM 784 O O . GLU A 1 93 ? 27.943 2.373 -14.198 1.00 66.50 93 GLU A O 1
ATOM 789 N N . LYS A 1 94 ? 25.986 2.598 -15.277 1.00 66.19 94 LYS A N 1
ATOM 790 C CA . LYS A 1 94 ? 26.612 2.578 -16.596 1.00 66.19 94 LYS A CA 1
ATOM 791 C C . LYS A 1 94 ? 27.453 3.840 -16.675 1.00 66.19 94 LYS A C 1
ATOM 793 O O . LYS A 1 94 ? 26.917 4.925 -16.454 1.00 66.19 94 LYS A O 1
ATOM 798 N N . GLU A 1 95 ? 28.739 3.678 -16.978 1.00 68.56 95 GLU A N 1
ATOM 799 C CA . GLU A 1 95 ? 29.643 4.795 -17.227 1.00 68.56 95 GLU A CA 1
ATOM 800 C C . GLU A 1 95 ? 28.921 5.807 -18.114 1.00 68.56 95 GLU A C 1
ATOM 802 O O . GLU A 1 95 ? 28.398 5.463 -19.185 1.00 68.56 95 GLU A O 1
ATOM 807 N N . LYS A 1 96 ? 28.796 7.040 -17.612 1.00 66.44 96 LYS A N 1
ATOM 808 C CA . LYS A 1 96 ? 28.184 8.129 -18.363 1.00 66.44 96 LYS A CA 1
ATOM 809 C C . LYS A 1 96 ? 29.048 8.316 -19.600 1.00 66.44 96 LYS A C 1
ATOM 811 O O . LYS A 1 96 ? 30.136 8.871 -19.508 1.00 66.44 96 LYS A O 1
ATOM 816 N N . LYS A 1 97 ? 28.581 7.823 -20.749 1.00 70.06 97 LYS A N 1
ATOM 817 C CA . LYS A 1 97 ? 29.190 8.173 -22.030 1.00 70.06 97 LYS A CA 1
ATOM 818 C C . LYS A 1 97 ? 29.149 9.689 -22.105 1.00 70.06 97 LYS A C 1
ATOM 820 O O . LYS A 1 97 ? 28.063 10.266 -22.013 1.00 70.06 97 LYS A O 1
ATOM 825 N N . GLU A 1 98 ? 30.318 10.312 -22.189 1.00 71.38 98 GLU A N 1
ATOM 826 C CA . GLU A 1 98 ? 30.405 11.753 -22.360 1.00 71.38 98 GLU A CA 1
ATOM 827 C C . GLU A 1 98 ? 29.521 12.150 -23.538 1.00 71.38 98 GLU A C 1
ATOM 829 O O . GLU A 1 98 ? 29.541 11.530 -24.607 1.00 71.38 98 GLU A O 1
ATOM 834 N N . TYR A 1 99 ? 28.671 13.144 -23.302 1.00 66.75 99 TYR A N 1
ATOM 835 C CA . TYR A 1 99 ? 27.814 13.675 -24.339 1.00 66.75 99 TYR A CA 1
ATOM 836 C C . TYR A 1 99 ? 28.702 14.379 -25.364 1.00 66.75 99 TYR A C 1
ATOM 838 O O . TYR A 1 99 ? 29.138 15.512 -25.157 1.00 66.75 99 TYR A O 1
ATOM 846 N N . ILE A 1 100 ? 28.971 13.700 -26.477 1.00 74.44 100 ILE A N 1
ATOM 847 C CA . ILE A 1 100 ? 29.549 14.338 -27.653 1.00 74.44 100 ILE A CA 1
ATOM 848 C C . ILE A 1 100 ? 28.464 15.276 -28.179 1.00 74.44 100 ILE A C 1
ATOM 850 O O . ILE A 1 100 ? 27.435 14.819 -28.682 1.00 74.44 100 ILE A O 1
ATOM 854 N N . LYS A 1 101 ? 28.666 16.590 -28.016 1.00 74.00 101 LYS A N 1
ATOM 855 C CA . LYS A 1 101 ? 27.808 17.613 -28.625 1.00 74.00 101 LYS A CA 1
ATOM 856 C C . LYS A 1 101 ? 27.750 17.342 -30.126 1.00 74.00 101 LYS A C 1
ATOM 858 O O . LYS A 1 101 ? 28.726 17.554 -30.833 1.00 74.00 101 LYS A O 1
ATOM 863 N N . MET A 1 102 ? 26.608 16.846 -30.588 1.00 64.69 102 MET A N 1
ATOM 864 C CA . MET A 1 102 ? 26.333 16.690 -32.007 1.00 64.69 102 MET A CA 1
ATOM 865 C C . MET A 1 102 ? 26.181 18.092 -32.604 1.00 64.69 102 MET A C 1
ATOM 867 O O . MET A 1 102 ? 25.322 18.855 -32.157 1.00 64.69 102 MET A O 1
ATOM 871 N N . ASP A 1 103 ? 27.038 18.449 -33.561 1.00 74.94 103 ASP A N 1
ATOM 872 C CA . ASP A 1 103 ? 26.948 19.739 -34.242 1.00 74.94 103 ASP A CA 1
ATOM 873 C C . ASP A 1 103 ? 25.704 19.755 -35.142 1.00 74.94 103 ASP A C 1
ATOM 875 O O . ASP A 1 103 ? 25.630 19.107 -36.189 1.00 74.94 103 ASP A O 1
ATOM 879 N N . LEU A 1 104 ? 24.679 20.481 -34.696 1.00 66.44 104 LEU A N 1
ATOM 880 C CA . LEU A 1 104 ? 23.400 20.625 -35.395 1.00 66.44 104 LEU A CA 1
ATOM 881 C C . LEU A 1 104 ? 23.544 21.378 -36.729 1.00 66.44 104 LEU A C 1
ATOM 883 O O . LEU A 1 104 ? 22.656 21.289 -37.582 1.00 66.44 104 LEU A O 1
ATOM 887 N N . SER A 1 105 ? 24.658 22.087 -36.927 1.00 68.06 105 SER A N 1
ATOM 888 C CA . SER A 1 105 ? 24.942 22.859 -38.139 1.00 68.06 105 SER A CA 1
ATOM 889 C C . SER A 1 105 ? 25.147 21.944 -39.354 1.00 68.06 105 SER A C 1
ATOM 891 O O . SER A 1 105 ? 24.627 22.220 -40.436 1.00 68.06 105 SER A O 1
ATOM 893 N N . GLU A 1 106 ? 25.827 20.805 -39.178 1.00 61.59 106 GLU A N 1
ATOM 894 C CA . GLU A 1 106 ? 26.103 19.845 -40.259 1.00 61.59 106 GLU A CA 1
ATOM 895 C C . GLU A 1 106 ? 24.886 18.969 -40.612 1.00 61.59 106 GLU A C 1
ATOM 897 O O . GLU A 1 106 ? 24.685 18.582 -41.773 1.00 61.59 106 GLU A O 1
ATOM 902 N N . LEU A 1 107 ? 24.031 18.683 -39.626 1.00 61.25 107 LEU A N 1
ATOM 903 C CA . LEU A 1 107 ? 22.834 17.854 -39.798 1.00 61.25 107 LEU A CA 1
ATOM 904 C C . LEU A 1 107 ? 21.806 18.506 -40.729 1.00 61.25 107 LEU A C 1
ATOM 906 O O . LEU A 1 107 ? 21.290 17.848 -41.637 1.00 61.25 107 LEU A O 1
ATOM 910 N N . ASN A 1 108 ? 21.561 19.809 -40.556 1.00 58.28 108 ASN A N 1
ATOM 911 C CA . ASN A 1 108 ? 20.642 20.565 -41.410 1.00 58.28 108 ASN A CA 1
ATOM 912 C C . ASN A 1 108 ? 21.098 20.575 -42.874 1.00 58.28 108 ASN A C 1
ATOM 914 O O . ASN A 1 108 ? 20.289 20.379 -43.780 1.00 58.28 108 ASN A O 1
ATOM 918 N N . ILE A 1 109 ? 22.403 20.724 -43.114 1.00 62.16 109 ILE A N 1
ATOM 919 C CA . ILE A 1 109 ? 22.972 20.737 -44.468 1.00 62.16 109 ILE A CA 1
ATOM 920 C C . ILE A 1 109 ? 22.798 19.372 -45.146 1.00 62.16 109 ILE A C 1
ATOM 922 O O . ILE A 1 109 ? 22.550 19.298 -46.349 1.00 62.16 109 ILE A O 1
ATOM 926 N N . THR A 1 110 ? 22.921 18.282 -44.391 1.00 61.41 110 THR A N 1
ATOM 927 C CA . THR A 1 110 ? 22.858 16.923 -44.944 1.00 61.41 110 THR A CA 1
ATOM 928 C C . THR A 1 110 ? 21.418 16.481 -45.218 1.00 61.41 110 THR A C 1
ATOM 930 O O . THR A 1 110 ? 21.165 15.868 -46.254 1.00 61.41 110 THR A O 1
ATOM 933 N N . LEU A 1 111 ? 20.466 16.860 -44.358 1.00 63.53 111 LEU A N 1
ATOM 934 C CA . LEU A 1 111 ? 19.031 16.600 -44.543 1.00 63.53 111 LEU A CA 1
ATOM 935 C C . LEU A 1 111 ? 18.410 17.435 -45.675 1.00 63.53 111 LEU A C 1
ATOM 937 O O . LEU A 1 111 ? 17.512 16.956 -46.366 1.00 63.53 111 LEU A O 1
ATOM 941 N N . MET A 1 112 ? 18.889 18.665 -45.893 1.00 65.25 112 MET A N 1
ATOM 942 C CA . MET A 1 112 ? 18.373 19.553 -46.945 1.00 65.25 112 MET A CA 1
ATOM 943 C C . MET A 1 112 ? 18.946 19.282 -48.342 1.00 65.25 112 MET A C 1
ATOM 945 O O . MET A 1 112 ? 18.420 19.798 -49.334 1.00 65.25 112 MET A O 1
ATOM 949 N N . LYS A 1 113 ? 20.010 18.478 -48.466 1.00 73.38 113 LYS A N 1
ATOM 950 C CA . LYS A 1 113 ? 20.558 18.105 -49.776 1.00 73.38 113 LYS A CA 1
ATOM 951 C C . LYS A 1 113 ? 19.553 17.227 -50.516 1.00 73.38 113 LYS A C 1
ATOM 953 O O . LYS A 1 113 ? 19.321 16.077 -50.154 1.00 73.38 113 LYS A O 1
ATOM 958 N N . LYS A 1 114 ? 18.980 17.767 -51.597 1.00 70.69 114 LYS A N 1
ATOM 959 C CA . LYS A 1 114 ? 18.147 16.988 -52.520 1.00 70.69 114 LYS A CA 1
ATOM 960 C C . LYS A 1 114 ? 18.952 15.779 -53.017 1.00 70.69 114 LYS A C 1
ATOM 962 O O . LYS A 1 114 ? 20.115 15.952 -53.396 1.00 70.69 114 LYS A O 1
ATOM 967 N N . PRO A 1 115 ? 18.366 14.570 -53.038 1.00 70.31 115 PRO A N 1
ATOM 968 C CA . PRO A 1 115 ? 19.051 13.403 -53.565 1.00 70.31 115 PRO A CA 1
ATOM 969 C C . PRO A 1 115 ? 19.434 13.671 -55.021 1.00 70.31 115 PRO A C 1
ATOM 971 O O . PRO A 1 115 ? 18.594 14.025 -55.847 1.00 70.31 115 PRO A O 1
ATOM 974 N N . ILE A 1 116 ? 20.721 13.523 -55.339 1.00 72.12 116 ILE A N 1
ATOM 975 C CA . ILE A 1 116 ? 21.202 13.627 -56.715 1.00 72.12 116 ILE A CA 1
ATOM 976 C C . ILE A 1 116 ? 20.644 12.414 -57.462 1.00 72.12 116 ILE A C 1
ATOM 978 O O . ILE A 1 116 ? 21.158 11.298 -57.350 1.00 72.12 116 ILE A O 1
ATOM 982 N N . HIS A 1 117 ? 19.558 12.617 -58.203 1.00 67.00 117 HIS A N 1
ATOM 983 C CA . HIS A 1 117 ? 19.019 11.596 -59.085 1.00 67.00 117 HIS A CA 1
ATOM 984 C C . HIS A 1 117 ? 20.000 11.393 -60.239 1.00 67.00 117 HIS A C 1
ATOM 986 O O . HIS A 1 117 ? 20.141 12.245 -61.114 1.00 67.00 117 HIS A O 1
ATOM 992 N N . LYS A 1 118 ? 20.700 10.255 -60.245 1.00 71.00 118 LYS A N 1
ATOM 993 C CA . LYS A 1 118 ? 21.456 9.822 -61.422 1.00 71.00 118 LYS A CA 1
ATOM 994 C C . LYS A 1 118 ? 20.460 9.634 -62.567 1.00 71.00 118 LYS A C 1
ATOM 996 O O . LYS A 1 118 ? 19.565 8.794 -62.461 1.00 71.00 118 LYS A O 1
ATOM 1001 N N . VAL A 1 119 ? 20.605 10.419 -63.633 1.00 75.44 119 VAL A N 1
ATOM 1002 C CA . VAL A 1 119 ? 19.839 10.237 -64.871 1.00 75.44 119 VAL A CA 1
ATOM 1003 C C . VAL A 1 119 ? 20.194 8.855 -65.412 1.00 75.44 119 VAL A C 1
ATOM 1005 O O . VAL A 1 119 ? 21.339 8.609 -65.786 1.00 75.44 119 VAL A O 1
ATOM 1008 N N . LYS A 1 120 ? 19.236 7.925 -65.363 1.00 75.75 120 LYS A N 1
ATOM 1009 C CA . LYS A 1 120 ? 19.426 6.570 -65.886 1.00 75.75 120 LYS A CA 1
ATOM 1010 C C . LYS A 1 120 ? 19.415 6.650 -67.405 1.00 75.75 120 LYS A C 1
ATOM 1012 O O . LYS A 1 120 ? 18.415 7.069 -67.987 1.00 75.75 120 LYS A O 1
ATOM 1017 N N . ASN A 1 121 ? 20.502 6.236 -68.041 1.00 75.94 121 ASN A N 1
ATOM 1018 C CA . ASN A 1 121 ? 20.549 6.127 -69.495 1.00 75.94 121 ASN A CA 1
ATOM 1019 C C . ASN A 1 121 ? 19.962 4.778 -69.928 1.00 75.94 121 ASN A C 1
ATOM 1021 O O . ASN A 1 121 ? 19.986 3.811 -69.166 1.00 75.94 121 ASN A O 1
ATOM 1025 N N . LEU A 1 122 ? 19.487 4.669 -71.175 1.00 69.12 122 LEU A N 1
ATOM 1026 C CA . LEU A 1 122 ? 18.932 3.416 -71.721 1.00 69.12 122 LEU A CA 1
ATOM 1027 C C . LEU A 1 122 ? 19.901 2.223 -71.551 1.00 69.12 122 LEU A C 1
ATOM 1029 O O . LEU A 1 122 ? 19.487 1.082 -71.365 1.00 69.12 122 LEU A O 1
ATOM 1033 N N . SER A 1 123 ? 21.209 2.502 -71.544 1.00 67.00 123 SER A N 1
ATOM 1034 C CA . SER A 1 123 ? 22.276 1.522 -71.342 1.00 67.00 123 SER A CA 1
ATOM 1035 C C . SER A 1 123 ? 22.361 0.917 -69.938 1.00 67.00 123 SER A C 1
ATOM 1037 O O . SER A 1 123 ? 23.058 -0.086 -69.780 1.00 67.00 123 SER A O 1
ATOM 1039 N N . ASP A 1 124 ? 21.712 1.523 -68.941 1.00 67.94 124 ASP A N 1
ATOM 1040 C CA . ASP A 1 124 ? 21.680 1.042 -67.551 1.00 67.94 124 ASP A CA 1
ATOM 1041 C C . ASP A 1 124 ? 20.587 -0.013 -67.336 1.00 67.94 124 ASP A C 1
ATOM 1043 O O . ASP A 1 124 ? 20.647 -0.789 -66.386 1.00 67.94 124 ASP A O 1
ATOM 1047 N N . PHE A 1 125 ? 19.613 -0.078 -68.249 1.00 72.75 125 PHE A N 1
ATOM 1048 C CA . PHE A 1 125 ? 18.556 -1.092 -68.267 1.00 72.75 125 PHE A CA 1
ATOM 1049 C C . PHE A 1 125 ? 18.958 -2.355 -69.039 1.00 72.75 125 PHE A C 1
ATOM 1051 O O . PHE A 1 125 ? 18.236 -3.350 -69.026 1.00 72.75 125 PHE A O 1
ATOM 1058 N N . VAL A 1 126 ? 20.117 -2.338 -69.705 1.00 77.75 126 VAL A N 1
ATOM 1059 C CA . VAL A 1 126 ? 20.631 -3.475 -70.471 1.00 77.75 126 VAL A CA 1
ATOM 1060 C C . VAL A 1 126 ? 21.747 -4.159 -69.688 1.00 77.75 126 VAL A C 1
ATOM 1062 O O . VAL A 1 126 ? 22.790 -3.566 -69.410 1.00 77.75 126 VAL A O 1
ATOM 1065 N N . ASN A 1 127 ? 21.572 -5.451 -69.397 1.00 72.25 127 ASN A N 1
ATOM 1066 C CA . ASN A 1 127 ? 22.610 -6.297 -68.805 1.00 72.25 127 ASN A CA 1
ATOM 1067 C C . ASN A 1 127 ? 23.789 -6.461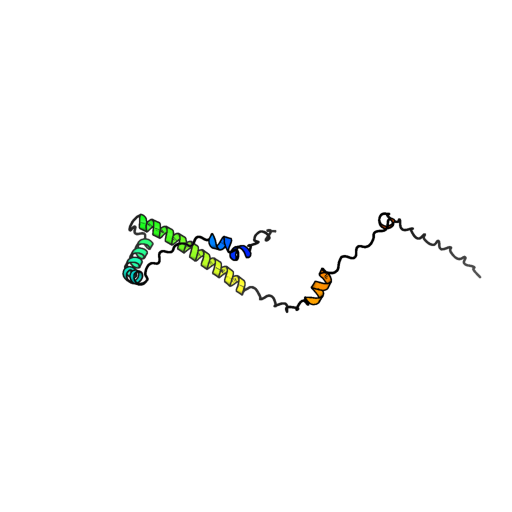 -69.778 1.00 72.25 127 ASN A C 1
ATOM 1069 O O . ASN A 1 127 ? 23.837 -7.394 -70.585 1.00 72.25 127 ASN A O 1
ATOM 1073 N N . LYS A 1 128 ? 24.767 -5.550 -69.706 1.00 72.25 128 LYS A N 1
ATOM 1074 C CA . LYS A 1 128 ? 25.996 -5.624 -70.503 1.00 72.25 128 LYS A CA 1
ATOM 1075 C C . LYS A 1 128 ? 26.776 -6.882 -70.109 1.00 72.25 128 LYS A C 1
ATOM 1077 O O . LYS A 1 128 ? 27.407 -6.937 -69.052 1.00 72.25 128 LYS A O 1
ATOM 1082 N N . LYS A 1 129 ? 26.766 -7.901 -70.973 1.00 71.75 129 LYS A N 1
ATOM 1083 C CA . LYS A 1 129 ? 27.614 -9.089 -70.808 1.00 71.75 129 LYS A CA 1
ATOM 1084 C C . LYS A 1 129 ? 29.082 -8.651 -70.853 1.00 71.75 129 LYS A C 1
ATOM 1086 O O . LYS A 1 129 ? 29.563 -8.175 -71.880 1.00 71.75 129 LYS A O 1
ATOM 1091 N N . LYS A 1 130 ? 29.807 -8.801 -69.739 1.00 71.19 130 LYS A N 1
ATOM 1092 C CA . LYS A 1 130 ? 31.256 -8.549 -69.691 1.00 71.19 130 LYS A CA 1
ATOM 1093 C C . LYS A 1 130 ? 31.947 -9.513 -70.660 1.00 71.19 130 LYS A C 1
ATOM 1095 O O . LYS A 1 130 ? 31.842 -10.728 -70.491 1.00 71.19 130 LYS A O 1
ATOM 1100 N N . LYS A 1 131 ? 32.656 -8.992 -71.670 1.00 70.75 131 LYS A N 1
ATOM 1101 C CA . LYS A 1 131 ? 33.497 -9.821 -72.546 1.00 70.75 131 LYS A CA 1
ATOM 1102 C C . LYS A 1 131 ? 34.561 -10.499 -71.678 1.00 70.75 131 LYS A C 1
ATOM 1104 O O . LYS A 1 131 ? 35.357 -9.821 -71.028 1.00 70.75 131 LYS A O 1
ATOM 1109 N N . ARG A 1 132 ? 34.555 -11.834 -71.629 1.00 70.38 132 ARG A N 1
ATOM 1110 C CA . ARG A 1 132 ? 35.609 -12.607 -70.960 1.00 70.38 132 ARG A CA 1
ATOM 1111 C C . ARG A 1 132 ? 36.919 -12.335 -71.702 1.00 70.38 132 ARG A C 1
ATOM 1113 O O . ARG A 1 132 ? 36.979 -12.523 -72.913 1.00 70.38 132 ARG A O 1
ATOM 1120 N N . LYS A 1 133 ? 37.951 -11.862 -70.994 1.00 70.94 133 LYS A N 1
ATOM 1121 C CA . LYS A 1 133 ? 39.299 -11.743 -71.565 1.00 70.94 133 LYS A CA 1
ATOM 1122 C C . LYS A 1 133 ? 39.766 -13.155 -71.931 1.00 70.94 133 LYS A C 1
ATOM 1124 O O . LYS A 1 133 ? 39.802 -14.023 -71.060 1.00 70.94 133 LYS A O 1
ATOM 1129 N N . GLY A 1 134 ? 40.058 -13.392 -73.209 1.00 70.94 134 GLY A N 1
ATOM 1130 C CA . GLY A 1 134 ? 40.609 -14.665 -73.669 1.00 70.94 134 GLY A CA 1
ATOM 1131 C C . GLY A 1 134 ? 41.929 -14.953 -72.955 1.00 70.94 134 GLY A C 1
ATOM 1132 O O . GLY A 1 134 ? 42.736 -14.042 -72.756 1.00 70.94 134 GLY A O 1
ATOM 1133 N N . LYS A 1 135 ? 42.141 -16.203 -72.529 1.00 74.38 135 LYS A N 1
ATOM 1134 C CA . LYS A 1 135 ? 43.434 -16.626 -71.979 1.00 74.38 135 LYS A CA 1
ATOM 1135 C C . LYS A 1 135 ? 44.483 -16.468 -73.082 1.00 74.38 135 LYS A C 1
ATOM 1137 O O . LYS A 1 135 ? 44.276 -16.959 -74.189 1.00 74.38 135 LYS A O 1
ATOM 1142 N N . LYS A 1 136 ? 45.584 -15.768 -72.798 1.00 74.50 136 LYS A N 1
ATOM 1143 C CA . LYS A 1 136 ? 46.709 -15.683 -73.736 1.00 74.50 136 LYS A CA 1
ATOM 1144 C C . LYS A 1 136 ? 47.318 -17.078 -73.871 1.00 74.50 136 LYS A C 1
ATOM 1146 O O . LYS A 1 136 ? 47.704 -17.669 -72.866 1.00 74.50 136 LYS A O 1
ATOM 1151 N N . ILE A 1 137 ? 47.372 -17.596 -75.094 1.00 74.06 137 ILE A N 1
ATOM 1152 C CA . ILE A 1 137 ? 48.062 -18.849 -75.404 1.00 74.06 137 ILE A CA 1
ATOM 1153 C C . ILE A 1 137 ? 49.561 -18.549 -75.337 1.00 74.06 137 ILE A C 1
ATOM 1155 O O . ILE A 1 137 ? 50.055 -17.700 -76.077 1.00 74.06 137 ILE A O 1
ATOM 1159 N N . VAL A 1 138 ? 50.272 -19.194 -74.413 1.00 76.88 138 VAL A N 1
ATOM 1160 C CA . VAL A 1 138 ? 51.733 -19.105 -74.328 1.00 76.88 138 VAL A CA 1
ATOM 1161 C C . VAL A 1 138 ? 52.307 -20.170 -75.252 1.00 76.88 138 VAL A C 1
ATOM 1163 O O . VAL A 1 138 ? 52.104 -21.359 -75.023 1.00 76.88 138 VAL A O 1
ATOM 1166 N N . ILE A 1 139 ? 52.994 -19.739 -76.308 1.00 77.19 139 ILE A N 1
ATOM 1167 C CA . ILE A 1 139 ? 53.700 -20.640 -77.222 1.00 77.19 139 ILE A CA 1
ATOM 1168 C C . ILE A 1 139 ? 55.050 -20.990 -76.576 1.00 77.19 139 ILE A C 1
ATOM 1170 O O . ILE A 1 139 ? 55.801 -20.068 -76.237 1.00 77.19 139 ILE A O 1
ATOM 1174 N N . PRO A 1 140 ? 55.377 -22.279 -76.373 1.00 75.94 140 PRO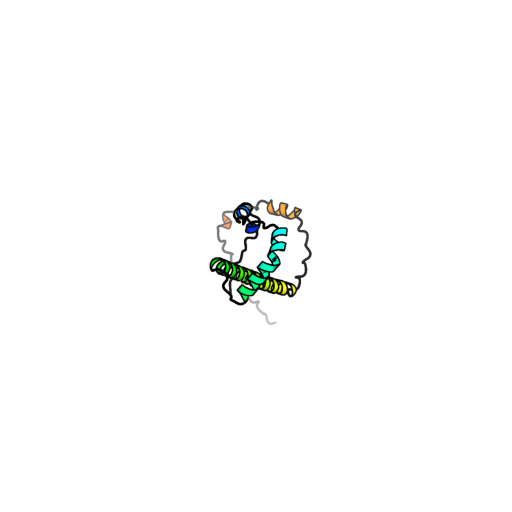 A N 1
ATOM 1175 C CA . PRO A 1 140 ? 56.668 -22.668 -75.824 1.00 75.94 140 PRO A CA 1
ATOM 1176 C C . PRO A 1 140 ? 57.790 -22.285 -76.794 1.00 75.94 140 PRO A C 1
ATOM 1178 O O . PRO A 1 140 ? 57.697 -22.504 -78.003 1.00 75.94 140 PRO A O 1
ATOM 1181 N N . LYS A 1 141 ? 58.855 -21.686 -76.258 1.00 77.75 141 LYS A N 1
ATOM 1182 C CA . LYS A 1 141 ? 60.040 -21.324 -77.040 1.00 77.75 141 LYS A CA 1
ATOM 1183 C C . LYS A 1 141 ? 60.846 -22.587 -77.341 1.00 77.75 141 LYS A C 1
ATOM 1185 O O . LYS A 1 141 ? 61.049 -23.410 -76.452 1.00 77.75 141 LYS A O 1
ATOM 1190 N N . LYS A 1 142 ? 61.296 -22.731 -78.592 1.00 75.56 142 LYS A N 1
ATOM 1191 C CA . LYS A 1 142 ? 62.208 -23.809 -78.993 1.00 75.56 142 LYS A CA 1
ATOM 1192 C C . LYS A 1 142 ? 63.523 -23.660 -78.232 1.00 75.56 142 LYS A C 1
ATOM 1194 O O . LYS A 1 142 ? 64.091 -22.572 -78.211 1.00 75.56 142 LYS A O 1
ATOM 1199 N N . ILE A 1 143 ? 63.976 -24.749 -77.625 1.00 71.06 143 ILE A N 1
ATOM 1200 C CA . ILE A 1 143 ? 65.302 -24.848 -77.021 1.00 71.06 143 ILE A CA 1
ATOM 1201 C C . ILE A 1 143 ? 66.232 -25.361 -78.121 1.00 71.06 143 ILE A C 1
ATOM 1203 O O . ILE A 1 143 ? 65.976 -26.421 -78.692 1.00 71.06 143 ILE A O 1
ATOM 1207 N N . THR A 1 144 ? 67.260 -24.591 -78.458 1.00 64.81 144 THR A N 1
ATOM 1208 C CA . THR A 1 144 ? 68.388 -25.046 -79.279 1.00 64.81 144 THR A CA 1
ATOM 1209 C C . THR A 1 144 ? 69.462 -25.585 -78.343 1.00 64.81 144 THR A C 1
ATOM 1211 O O . THR A 1 144 ? 69.832 -24.905 -77.389 1.00 64.81 144 THR A O 1
ATOM 1214 N N . PHE A 1 145 ? 69.917 -26.810 -78.592 1.00 53.41 145 PHE A N 1
ATOM 1215 C CA . PHE A 1 145 ? 71.103 -27.367 -77.951 1.00 53.41 145 PHE A CA 1
ATOM 1216 C C . PHE A 1 145 ? 72.296 -27.029 -78.851 1.00 53.41 145 PHE A C 1
ATOM 1218 O O . PHE A 1 145 ? 72.328 -27.490 -79.992 1.00 53.41 145 PHE A O 1
ATOM 1225 N N . GLU A 1 146 ? 73.195 -26.178 -78.359 1.00 51.06 146 GLU A N 1
ATOM 1226 C CA . GLU A 1 146 ? 74.568 -26.028 -78.866 1.00 51.06 146 GLU A CA 1
ATOM 1227 C C . GLU A 1 146 ? 75.518 -26.829 -77.974 1.00 51.06 146 GLU A C 1
ATOM 1229 O O . GLU A 1 146 ? 75.296 -26.822 -76.738 1.00 51.06 146 GLU A O 1
#

Radius of gyration: 40.08 Å; chains: 1; bounding box: 97×50×101 Å

Foldseek 3Di:
DDDPPPPPPPPCCVVPPVNVVVPDPPPDPDDDPVVCVVCVVVVVVVVVCLVVPHDDDPVVNVVVVVVVVVVVVVVVVVVVVVVVVVVVVVDDDDPPPPPPPDPVVVVVVVVPDDPPDDPDDPVNVDPPDPPDDDDDDDDDDDDDDD

Sequence (146 aa):
MSDMSRNYIDLMYFTNPSNISRMKKIEEEKVDKEEFKKYKKDIIKFTERLIDGESISSGIDVLFNNFFIKIKEHINFTKKK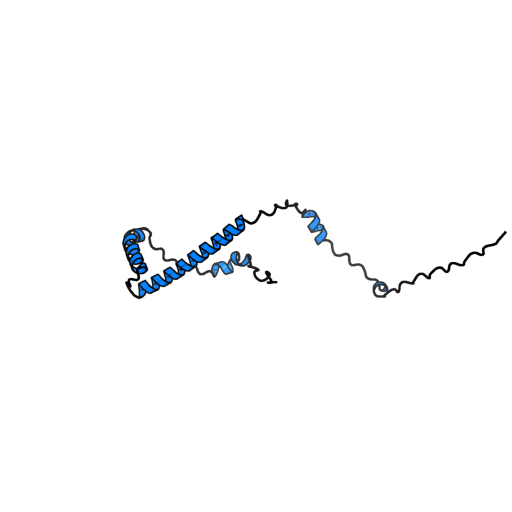NVVQSQYHLMKEKEKKEYIKMDLSELNITLMKKPIHKVKNLSDFVNKKKKRKGKKIVIPKKITFE

Organism: NCBI:txid1070528

pLDDT: mean 73.97, std 12.33, range [37.91, 92.88]

Secondary structure (DSSP, 8-state):
---GGG----GGGTT-HHHHTTS---------HHHHHHHHHHHHHHHHHHHTT--S-HHHHHHHHHHHHHHHHHHHHHHHHHHHHHHHHHSPPP---------HHHHHHHHHS--------GGGSS---PPPPPPPP-PPPPPP--